Protein AF-A0AAW2TEI8-F1 (afdb_monomer_lite)

Secondary structure (DSSP, 8-state):
-TTHHHH-SS-------------PPP--TTHHHHHHHHHHHHHHHHHHHHHTT-TT-HHHHHIIIIIITTS-GGG---TT--HHHHHHHHHHHHHHHHTT--

Sequence (102 aa):
MRAFLWKGSSGSGYAKVSGFKFVSPRKRADWGFVVLHMNQALMLKHVWRILQQDPRSLWVAWVVRHKLRYQSIWATTPASASWCWKKIIKISSLLKRASNIE

Foldseek 3Di:
DVCCVQPNPDPDDDPPPVPPPPPPPDDDVVVVVVVVVVVLVVLVVVLVCLVVCPVVDPVSVCCCVPVQVVPDLQPHDCPPHDPSSVVSSVSVVVVVVVVVVD

Structure (mmCIF, N/CA/C/O backbone):
data_AF-A0AAW2TEI8-F1
#
_entry.id   AF-A0AAW2TEI8-F1
#
loop_
_atom_site.group_PDB
_atom_site.id
_atom_site.type_symbol
_atom_site.label_atom_id
_atom_site.label_alt_id
_atom_site.label_comp_id
_atom_site.label_asym_id
_atom_site.label_entity_id
_atom_site.label_seq_id
_atom_site.pdbx_PDB_ins_code
_atom_site.Cartn_x
_atom_site.Cartn_y
_atom_site.Cartn_z
_atom_site.occupancy
_atom_site.B_iso_or_equiv
_atom_site.auth_seq_id
_atom_site.auth_comp_id
_atom_site.auth_asym_id
_atom_site.auth_atom_id
_atom_site.pdbx_PDB_model_num
ATOM 1 N N . MET A 1 1 ? 16.048 -39.434 -3.318 1.00 50.53 1 MET A N 1
ATOM 2 C CA . MET A 1 1 ? 15.054 -38.767 -4.199 1.00 50.53 1 MET A CA 1
ATOM 3 C C . MET A 1 1 ? 15.323 -37.291 -4.525 1.00 50.53 1 MET A C 1
ATOM 5 O O . MET A 1 1 ? 14.870 -36.849 -5.569 1.00 50.53 1 MET A O 1
ATOM 9 N N . ARG A 1 2 ? 16.070 -36.510 -3.724 1.00 52.75 2 ARG A N 1
ATOM 10 C CA . ARG A 1 2 ? 16.276 -35.062 -3.984 1.00 52.75 2 ARG A CA 1
ATOM 11 C C . ARG A 1 2 ? 17.092 -34.709 -5.241 1.00 52.75 2 ARG A C 1
ATOM 13 O O . ARG A 1 2 ? 16.949 -33.608 -5.757 1.00 52.75 2 ARG A O 1
ATOM 20 N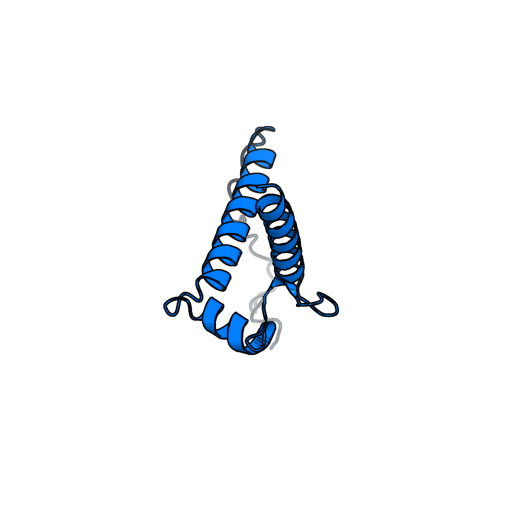 N . ALA A 1 3 ? 17.932 -35.621 -5.731 1.00 54.94 3 ALA A N 1
ATOM 21 C CA . ALA A 1 3 ? 18.824 -35.360 -6.865 1.00 54.94 3 ALA A CA 1
ATOM 22 C C . ALA A 1 3 ? 18.123 -35.418 -8.235 1.00 54.94 3 ALA A C 1
ATOM 24 O O . ALA A 1 3 ? 18.556 -34.745 -9.166 1.00 54.94 3 ALA A O 1
ATOM 25 N N . PHE A 1 4 ? 17.026 -36.174 -8.351 1.00 59.28 4 PHE A N 1
ATOM 26 C CA . PHE A 1 4 ? 16.330 -36.390 -9.622 1.00 59.28 4 PHE A CA 1
ATOM 27 C C . PHE A 1 4 ? 15.778 -35.086 -10.212 1.00 59.28 4 PHE A C 1
ATOM 29 O O . PHE A 1 4 ? 15.990 -34.815 -11.388 1.00 59.28 4 PHE A O 1
ATOM 36 N N . LEU A 1 5 ? 15.161 -34.245 -9.373 1.00 58.53 5 LEU A N 1
ATOM 37 C CA . LEU A 1 5 ? 14.538 -32.991 -9.810 1.00 58.53 5 LEU A CA 1
ATOM 38 C C . LEU A 1 5 ? 15.535 -31.964 -10.365 1.00 58.53 5 LEU A C 1
ATOM 40 O O . LEU A 1 5 ? 15.155 -31.150 -11.197 1.00 58.53 5 LEU A O 1
ATOM 44 N N . TRP A 1 6 ? 16.792 -31.991 -9.915 1.00 60.72 6 TRP A N 1
ATOM 45 C CA . TRP A 1 6 ? 17.767 -30.939 -10.233 1.00 60.72 6 TRP A CA 1
ATOM 46 C C . TRP A 1 6 ? 18.917 -31.395 -11.132 1.00 60.72 6 TRP A C 1
ATOM 48 O O . TRP A 1 6 ? 19.589 -30.550 -11.719 1.00 60.72 6 TRP A O 1
ATOM 58 N N . LYS A 1 7 ? 19.178 -32.704 -11.221 1.00 59.56 7 LYS A N 1
ATOM 59 C CA . LYS A 1 7 ? 20.309 -33.253 -11.985 1.00 59.56 7 LYS A CA 1
ATOM 60 C C . LYS A 1 7 ? 19.946 -34.363 -12.973 1.00 59.56 7 LYS A C 1
ATOM 62 O O . LYS A 1 7 ? 20.772 -34.662 -13.826 1.00 59.56 7 LYS A O 1
ATOM 67 N N . GLY A 1 8 ? 18.759 -34.970 -12.892 1.00 63.50 8 GLY A N 1
ATOM 68 C CA . GLY A 1 8 ? 18.485 -36.210 -13.627 1.00 63.50 8 GLY A CA 1
ATOM 69 C C . GLY A 1 8 ? 19.388 -37.373 -13.177 1.00 63.50 8 GLY A C 1
ATOM 70 O O . GLY A 1 8 ? 20.291 -37.209 -12.358 1.00 63.50 8 GLY A O 1
ATOM 71 N N . SER A 1 9 ? 19.111 -38.585 -13.661 1.00 61.44 9 SER A N 1
ATOM 72 C CA . SER A 1 9 ? 19.776 -39.820 -13.196 1.00 61.44 9 SER A CA 1
ATOM 73 C C . SER A 1 9 ? 21.151 -40.090 -13.830 1.00 61.44 9 SER A C 1
ATOM 75 O O . SER A 1 9 ? 21.796 -41.083 -13.498 1.00 61.44 9 SER A O 1
ATOM 77 N N . SER A 1 10 ? 21.605 -39.243 -14.749 1.00 63.56 10 SER A N 1
ATOM 78 C CA . SER A 1 10 ? 22.831 -39.428 -15.528 1.00 63.56 10 SER A CA 1
ATOM 79 C C . SER A 1 10 ? 23.830 -38.325 -15.189 1.00 63.56 10 SER A C 1
ATOM 81 O O . SER A 1 10 ? 23.535 -37.149 -15.379 1.00 63.56 10 SER A O 1
ATOM 83 N N . GLY A 1 11 ? 25.006 -38.700 -14.678 1.00 57.94 11 GLY A N 1
ATOM 84 C CA . GLY A 1 11 ? 26.050 -37.811 -14.142 1.00 57.94 11 GLY A CA 1
ATOM 85 C C . GLY A 1 11 ? 26.790 -36.923 -15.155 1.00 57.94 11 GLY A C 1
ATOM 86 O O . GLY A 1 11 ? 27.983 -36.692 -14.988 1.00 57.94 11 GLY A O 1
ATOM 87 N N . SER A 1 12 ? 26.112 -36.420 -16.185 1.00 55.84 12 SER A N 1
ATOM 88 C CA . SER A 1 12 ? 26.646 -35.446 -17.140 1.00 55.84 12 SER A CA 1
ATOM 89 C C . SER A 1 12 ? 26.172 -34.039 -16.768 1.00 55.84 12 SER A C 1
ATOM 91 O O . SER A 1 12 ? 25.046 -33.858 -16.308 1.00 55.84 12 SER A O 1
ATOM 93 N N . GLY A 1 13 ? 27.073 -33.061 -16.877 1.00 61.94 13 GLY A N 1
ATOM 94 C CA . GLY A 1 13 ? 26.960 -31.720 -16.300 1.00 61.94 13 GLY A CA 1
ATOM 95 C C . GLY A 1 13 ? 25.669 -30.959 -16.619 1.00 61.94 13 GLY A C 1
ATOM 96 O O . GLY A 1 13 ? 24.991 -31.208 -17.611 1.00 61.94 13 GLY A O 1
ATOM 97 N N . TYR A 1 14 ? 25.356 -29.989 -15.753 1.00 61.25 14 TYR A N 1
ATOM 98 C CA . TYR A 1 14 ? 24.223 -29.077 -15.899 1.00 61.25 14 TYR A CA 1
ATOM 99 C C . TYR A 1 14 ? 24.140 -28.541 -17.333 1.00 61.25 14 TYR A C 1
ATOM 101 O O . TYR A 1 14 ? 25.057 -27.851 -17.787 1.00 61.25 14 TYR A O 1
ATOM 109 N N . ALA A 1 15 ? 23.028 -28.800 -18.025 1.00 62.75 15 ALA A N 1
ATOM 110 C CA . ALA A 1 15 ? 22.687 -28.043 -19.217 1.00 62.75 15 ALA A CA 1
ATOM 111 C C . ALA A 1 15 ? 22.573 -26.575 -18.793 1.00 62.75 15 ALA A C 1
ATOM 113 O O . ALA A 1 15 ? 21.611 -26.175 -18.133 1.00 62.75 15 ALA A O 1
ATOM 114 N N . LYS A 1 16 ? 23.595 -25.774 -19.114 1.00 58.56 16 LYS A N 1
ATOM 115 C CA . LYS A 1 16 ? 23.527 -24.321 -18.993 1.00 58.56 16 LYS A CA 1
ATOM 116 C C . LYS A 1 16 ? 22.445 -23.870 -19.963 1.00 58.56 16 LYS A C 1
ATOM 118 O O . LYS A 1 16 ? 22.720 -23.642 -21.136 1.00 58.56 16 LYS A O 1
ATOM 123 N N . VAL A 1 17 ? 21.213 -23.759 -19.476 1.00 55.69 17 VAL A N 1
ATOM 124 C CA . VAL A 1 17 ? 20.187 -22.971 -20.149 1.00 55.69 17 VAL A CA 1
ATOM 125 C C . VAL A 1 17 ? 20.818 -21.597 -20.298 1.00 55.69 17 VAL A C 1
ATOM 127 O O . VAL A 1 17 ? 21.135 -20.958 -19.292 1.00 55.69 17 VAL A O 1
ATOM 130 N N . SER A 1 18 ? 21.108 -21.183 -21.534 1.00 59.28 18 SER A N 1
ATOM 131 C CA . SER A 1 18 ? 21.505 -19.810 -21.814 1.00 59.28 18 SER A CA 1
ATOM 132 C C . SER A 1 18 ? 20.364 -18.957 -21.289 1.00 59.28 18 SER A C 1
ATOM 134 O O . SER A 1 18 ? 19.290 -18.920 -21.895 1.00 59.28 18 SER A O 1
ATOM 136 N N . GLY A 1 19 ? 20.563 -18.408 -20.089 1.00 54.97 19 GLY A N 1
ATOM 137 C CA . GLY A 1 19 ? 19.535 -17.697 -19.360 1.00 54.97 19 GLY A CA 1
ATOM 138 C C . GLY A 1 19 ? 18.913 -16.700 -20.310 1.00 54.97 19 GLY A C 1
ATOM 139 O O . GLY A 1 19 ? 19.639 -16.004 -21.026 1.00 54.97 19 GLY A O 1
ATOM 140 N N . PHE A 1 20 ? 17.582 -16.700 -20.355 1.00 52.19 20 PHE A N 1
ATOM 141 C CA . PHE A 1 20 ? 16.797 -15.645 -20.969 1.00 52.19 20 PHE A CA 1
ATOM 142 C C . PHE A 1 20 ? 17.553 -14.336 -20.749 1.00 52.19 20 PHE A C 1
ATOM 144 O O . PHE A 1 20 ? 17.745 -13.920 -19.601 1.00 52.19 20 PHE A O 1
AT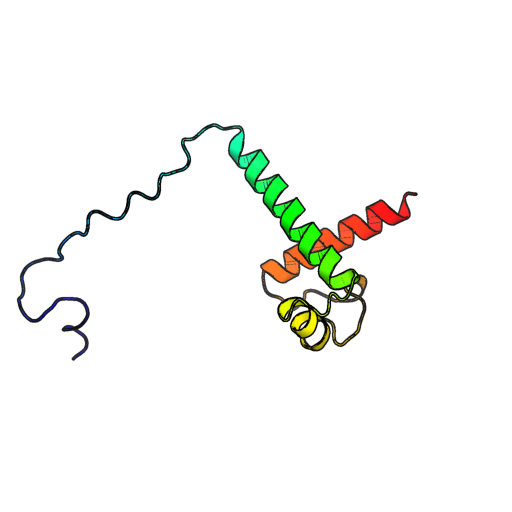OM 151 N N . LYS A 1 21 ? 18.064 -13.734 -21.830 1.00 52.09 21 LYS A N 1
ATOM 152 C CA . LYS A 1 21 ? 18.546 -12.359 -21.784 1.00 52.09 21 LYS A CA 1
ATOM 153 C C . LYS A 1 21 ? 17.306 -11.548 -21.441 1.00 52.09 21 LYS A C 1
ATOM 155 O O . LYS A 1 21 ? 16.594 -11.099 -22.333 1.00 52.09 21 LYS A O 1
ATOM 160 N N . PHE A 1 22 ? 17.020 -11.385 -20.149 1.00 56.19 22 PHE A N 1
ATOM 161 C CA . PHE A 1 22 ? 16.311 -10.208 -19.697 1.00 56.19 22 PHE A CA 1
ATOM 162 C C . PHE A 1 22 ? 17.068 -9.071 -20.352 1.00 56.19 22 PHE A C 1
ATOM 164 O O . PHE A 1 22 ? 18.269 -8.915 -20.119 1.00 56.19 22 PHE A O 1
ATOM 171 N N . VAL A 1 23 ? 16.403 -8.390 -21.281 1.00 57.06 23 VAL A N 1
ATOM 172 C CA . VAL A 1 23 ? 16.919 -7.179 -21.895 1.00 57.06 23 VAL A CA 1
ATOM 173 C C . VAL A 1 23 ? 17.280 -6.287 -20.722 1.00 57.06 23 VAL A C 1
ATOM 175 O O . VAL A 1 23 ? 16.405 -5.749 -20.046 1.00 57.06 23 VAL A O 1
ATOM 178 N N . SER A 1 24 ? 18.570 -6.217 -20.408 1.00 55.97 24 SER A N 1
ATOM 179 C CA . SER A 1 24 ? 19.066 -5.253 -19.453 1.00 55.97 24 SER A CA 1
ATOM 180 C C . SER A 1 24 ? 18.651 -3.902 -20.026 1.00 55.97 24 SER A C 1
ATOM 182 O O . SER A 1 24 ? 18.940 -3.639 -21.201 1.00 55.97 24 SER A O 1
ATOM 184 N N . PRO A 1 25 ? 17.906 -3.069 -19.276 1.00 51.62 25 PRO A N 1
ATOM 185 C CA . PRO A 1 25 ? 17.542 -1.755 -19.766 1.00 51.62 25 PRO A CA 1
ATOM 186 C C . PRO A 1 25 ? 18.845 -1.062 -20.135 1.00 51.62 25 PRO A C 1
ATOM 188 O O . PRO A 1 25 ? 19.749 -0.920 -19.307 1.00 51.62 25 PRO A O 1
ATOM 191 N N . ARG A 1 26 ? 18.983 -0.754 -21.424 1.00 51.06 26 ARG A N 1
ATOM 192 C CA . ARG A 1 26 ? 20.169 -0.132 -22.002 1.00 51.06 26 ARG A CA 1
ATOM 193 C C . ARG A 1 26 ? 20.474 1.098 -21.140 1.00 51.06 26 ARG A C 1
ATOM 195 O O . ARG A 1 26 ? 19.603 1.952 -21.008 1.00 51.06 26 ARG A O 1
ATOM 202 N N . LYS A 1 27 ? 21.650 1.139 -20.491 1.00 47.34 27 LYS A N 1
ATOM 203 C CA . LYS A 1 27 ? 22.074 2.223 -19.585 1.00 47.34 27 LYS A CA 1
ATOM 204 C C . LYS A 1 27 ? 21.992 3.563 -20.318 1.00 47.34 27 LYS A C 1
ATOM 206 O O . LYS A 1 27 ? 22.926 3.966 -21.001 1.00 47.34 27 LYS A O 1
ATOM 211 N N . ARG A 1 28 ? 20.867 4.240 -20.165 1.00 52.19 28 ARG A N 1
ATOM 212 C CA . ARG A 1 28 ? 20.684 5.651 -20.457 1.00 52.19 28 ARG A CA 1
ATOM 213 C C . ARG A 1 28 ? 20.429 6.277 -19.087 1.00 52.19 28 ARG A C 1
ATOM 215 O O . ARG A 1 28 ? 19.518 5.856 -18.370 1.00 52.19 28 ARG A O 1
ATOM 222 N N . ALA A 1 29 ? 21.353 7.126 -18.645 1.00 59.03 29 ALA A N 1
ATOM 223 C CA . ALA A 1 29 ? 21.457 7.610 -17.262 1.00 59.03 29 ALA A CA 1
ATOM 224 C C . ALA A 1 29 ? 20.191 8.342 -16.759 1.00 59.03 29 ALA A C 1
ATOM 226 O O . ALA A 1 29 ? 19.966 8.468 -15.561 1.00 59.03 29 ALA A O 1
ATOM 227 N N . ASP A 1 30 ? 19.337 8.754 -17.686 1.00 60.78 30 ASP A N 1
ATOM 228 C CA . ASP A 1 30 ? 18.059 9.440 -17.541 1.00 60.78 30 ASP A CA 1
ATOM 229 C C . ASP A 1 30 ? 16.889 8.532 -17.100 1.00 60.78 30 ASP A C 1
ATOM 231 O O . ASP A 1 30 ? 15.928 9.003 -16.494 1.00 60.78 30 ASP A O 1
ATOM 235 N N . TRP A 1 31 ? 16.963 7.213 -17.307 1.00 55.47 31 TRP A N 1
ATOM 236 C CA . TRP A 1 31 ? 15.812 6.320 -17.073 1.00 55.47 31 TRP A CA 1
ATOM 237 C C . TRP A 1 31 ? 15.672 5.901 -15.612 1.00 55.47 31 TRP A C 1
ATOM 239 O O . TRP A 1 31 ? 14.571 5.593 -15.158 1.00 55.47 31 TRP A O 1
ATOM 249 N N . GLY A 1 32 ? 16.766 5.934 -14.845 1.00 58.66 32 GLY A N 1
ATOM 250 C CA . GLY A 1 32 ? 16.720 5.667 -13.405 1.00 58.66 32 GLY A CA 1
ATOM 251 C C . GLY A 1 32 ? 15.817 6.661 -12.669 1.00 58.66 32 GLY A C 1
ATOM 252 O O . GLY A 1 32 ? 15.063 6.271 -11.779 1.00 58.66 32 GLY A O 1
ATOM 253 N N . PHE A 1 33 ? 15.828 7.923 -13.103 1.00 61.66 33 PHE A N 1
ATOM 254 C CA . PHE A 1 33 ? 14.978 8.982 -12.560 1.00 61.66 33 PHE A CA 1
ATOM 255 C C . PHE A 1 33 ? 13.498 8.750 -12.889 1.00 61.66 33 PHE A C 1
ATOM 257 O O . PHE A 1 33 ? 12.642 8.819 -12.007 1.00 61.66 33 PHE A O 1
ATOM 264 N N . VAL A 1 34 ? 13.203 8.381 -14.140 1.00 64.56 34 VAL A N 1
ATOM 265 C CA . VAL A 1 34 ? 11.836 8.085 -14.595 1.00 64.56 34 VAL A CA 1
ATOM 266 C C . VAL A 1 34 ? 11.254 6.886 -13.846 1.00 64.56 34 VAL A C 1
ATOM 268 O O . VAL A 1 34 ? 10.124 6.956 -13.373 1.00 64.56 34 VAL A O 1
ATOM 271 N N . VAL A 1 35 ? 12.027 5.813 -13.653 1.00 68.94 35 VAL A N 1
ATOM 272 C CA . VAL A 1 35 ? 11.575 4.626 -12.904 1.00 68.94 35 VAL A CA 1
ATOM 273 C C . VAL A 1 35 ? 11.290 4.963 -11.438 1.00 68.94 35 VAL A C 1
ATOM 275 O O . VAL A 1 35 ? 10.287 4.513 -10.882 1.00 68.94 35 VAL A O 1
ATOM 278 N N . LEU A 1 36 ? 12.132 5.783 -10.802 1.00 69.38 36 LEU A N 1
ATOM 279 C CA . LEU A 1 36 ? 11.906 6.225 -9.424 1.00 69.38 36 LEU A CA 1
ATOM 280 C C . LEU A 1 36 ? 10.629 7.069 -9.293 1.00 69.38 36 LEU A C 1
ATOM 282 O O . LEU A 1 36 ? 9.827 6.811 -8.392 1.00 69.38 36 LEU A O 1
ATOM 286 N N . HIS A 1 37 ? 10.406 8.016 -10.205 1.00 67.81 37 HIS A N 1
ATOM 287 C CA . HIS A 1 37 ? 9.206 8.859 -10.214 1.00 67.81 37 HIS A CA 1
ATOM 288 C C . HIS A 1 37 ? 7.940 8.059 -10.542 1.00 67.81 37 HIS A C 1
ATOM 290 O O . HIS A 1 37 ? 6.914 8.222 -9.881 1.00 67.81 37 HIS A O 1
ATOM 296 N N . MET A 1 38 ? 8.008 7.132 -11.500 1.00 70.31 38 MET A N 1
ATOM 297 C CA . MET A 1 38 ? 6.893 6.238 -11.821 1.00 70.31 38 MET A CA 1
ATOM 298 C C . MET A 1 38 ? 6.520 5.347 -10.637 1.00 70.31 38 MET A C 1
ATOM 300 O O . MET A 1 38 ? 5.336 5.164 -10.355 1.00 70.31 38 MET A O 1
ATOM 304 N N . ASN A 1 39 ? 7.507 4.860 -9.882 1.00 80.62 39 ASN A N 1
ATOM 305 C CA . ASN A 1 39 ? 7.252 4.111 -8.656 1.00 80.62 39 ASN A CA 1
ATOM 306 C C . ASN A 1 39 ? 6.557 4.976 -7.595 1.00 80.62 39 ASN A C 1
ATOM 308 O O . ASN A 1 39 ? 5.642 4.500 -6.928 1.00 80.62 39 ASN A O 1
ATOM 312 N N . GLN A 1 40 ? 6.938 6.247 -7.445 1.00 80.44 40 GLN A N 1
ATOM 313 C CA . GLN A 1 40 ? 6.252 7.168 -6.532 1.00 80.44 40 GLN A CA 1
ATOM 314 C C . GLN A 1 40 ? 4.805 7.428 -6.965 1.00 80.44 40 GLN A C 1
ATOM 316 O O . GLN A 1 40 ? 3.905 7.345 -6.131 1.00 80.44 40 GLN A O 1
ATOM 321 N N . ALA A 1 41 ? 4.568 7.670 -8.256 1.00 83.94 41 ALA A N 1
ATOM 322 C CA . ALA A 1 41 ? 3.232 7.884 -8.808 1.00 83.94 41 ALA A CA 1
ATOM 323 C C . ALA A 1 41 ? 2.335 6.643 -8.656 1.00 83.94 41 ALA A C 1
ATOM 325 O O . ALA A 1 41 ? 1.171 6.748 -8.266 1.00 83.94 41 ALA A O 1
ATOM 326 N N . LEU A 1 42 ? 2.878 5.446 -8.893 1.00 84.06 42 LEU A N 1
ATOM 327 C CA . LEU A 1 42 ? 2.153 4.192 -8.696 1.00 84.06 42 LEU A CA 1
ATOM 328 C C . LEU A 1 42 ? 1.785 3.988 -7.220 1.00 84.06 42 LEU A C 1
ATOM 330 O O . LEU A 1 42 ? 0.649 3.643 -6.895 1.00 84.06 42 LEU A O 1
ATOM 334 N N . MET A 1 43 ? 2.727 4.248 -6.313 1.00 84.75 43 MET A N 1
ATOM 335 C CA . MET A 1 43 ? 2.492 4.157 -4.871 1.00 84.75 43 MET A CA 1
ATOM 336 C C . MET A 1 43 ? 1.457 5.182 -4.398 1.00 84.75 43 MET A C 1
ATOM 338 O O . MET A 1 43 ? 0.602 4.853 -3.577 1.00 84.75 43 MET A O 1
ATOM 342 N N . LEU A 1 44 ? 1.477 6.392 -4.959 1.00 85.88 44 LEU A N 1
ATOM 343 C CA . LEU A 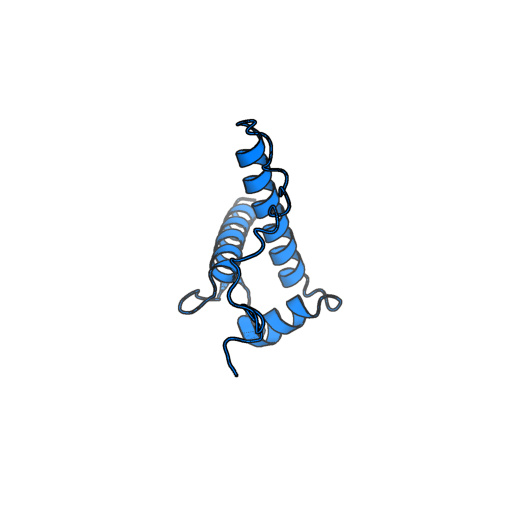1 44 ? 0.473 7.423 -4.715 1.00 85.88 44 LEU A CA 1
ATOM 344 C C . LEU A 1 44 ? -0.921 6.971 -5.165 1.00 85.88 44 LEU A C 1
ATOM 346 O O . LEU A 1 44 ? -1.881 7.093 -4.407 1.00 85.88 44 LEU A O 1
ATOM 350 N N . LYS A 1 45 ? -1.032 6.367 -6.353 1.00 86.88 45 LYS A N 1
ATOM 351 C CA . LYS A 1 45 ? -2.290 5.783 -6.837 1.00 86.88 45 LYS A CA 1
ATOM 352 C C . LYS A 1 45 ? -2.815 4.713 -5.878 1.00 86.88 45 LYS A C 1
ATOM 354 O O . LYS A 1 45 ? -4.017 4.654 -5.632 1.00 86.88 45 LYS A O 1
ATOM 359 N N . HIS A 1 46 ? -1.941 3.886 -5.304 1.00 84.50 46 HIS A N 1
ATOM 360 C CA . HIS A 1 46 ? -2.347 2.920 -4.282 1.00 84.50 46 HIS A CA 1
ATOM 361 C C . HIS A 1 46 ? -2.857 3.595 -3.006 1.00 84.50 46 HIS A C 1
ATOM 363 O O . HIS A 1 46 ? -3.907 3.195 -2.510 1.00 84.50 46 HIS A O 1
ATOM 369 N N . VAL A 1 47 ? -2.176 4.633 -2.505 1.00 85.94 47 VAL A N 1
ATOM 370 C CA . VAL A 1 47 ? -2.648 5.427 -1.354 1.00 85.94 47 VAL A CA 1
ATOM 371 C C . VAL A 1 47 ? -4.028 6.019 -1.637 1.00 85.94 47 VAL A C 1
ATOM 373 O O . VAL A 1 47 ? -4.932 5.870 -0.819 1.00 85.94 47 VAL A O 1
ATOM 376 N N . TRP A 1 48 ? -4.214 6.620 -2.814 1.00 86.19 48 TRP A N 1
ATOM 377 C CA . TRP A 1 48 ? -5.487 7.203 -3.231 1.00 86.19 48 TRP A CA 1
ATOM 378 C C . TRP A 1 48 ? -6.622 6.177 -3.233 1.00 86.19 48 TRP A C 1
ATOM 380 O O . TRP A 1 48 ? -7.680 6.425 -2.665 1.00 86.19 48 TRP A O 1
ATOM 390 N N . ARG A 1 49 ? -6.391 4.980 -3.785 1.00 85.62 49 ARG A N 1
ATOM 391 C CA . ARG A 1 49 ? -7.401 3.907 -3.787 1.00 85.62 49 ARG A CA 1
ATOM 392 C C . ARG A 1 49 ? -7.767 3.430 -2.381 1.00 85.62 49 ARG A C 1
ATOM 394 O O . ARG A 1 49 ? -8.916 3.057 -2.167 1.00 85.62 49 ARG A O 1
ATOM 401 N N . ILE A 1 50 ? -6.823 3.452 -1.434 1.00 86.00 50 ILE A N 1
ATOM 402 C CA . ILE A 1 50 ? -7.111 3.144 -0.024 1.00 86.00 50 ILE A CA 1
ATOM 403 C C . ILE A 1 50 ? -7.962 4.256 0.604 1.00 86.00 50 ILE A C 1
ATOM 405 O O . ILE A 1 50 ? -8.919 3.947 1.307 1.00 86.00 50 ILE A O 1
ATOM 409 N N . LEU A 1 51 ? -7.656 5.530 0.329 1.00 82.75 51 LEU A N 1
ATOM 410 C CA . LEU A 1 51 ? -8.445 6.671 0.816 1.00 82.75 51 LEU A CA 1
ATOM 411 C C . LEU A 1 51 ? -9.877 6.657 0.270 1.00 82.75 51 LEU A C 1
ATOM 413 O O . LEU A 1 51 ? -10.819 6.889 1.017 1.00 82.75 51 LEU A O 1
ATOM 417 N N . GLN A 1 52 ? -10.034 6.330 -1.012 1.00 84.19 52 GLN A N 1
ATOM 418 C CA . GLN A 1 52 ? -11.330 6.238 -1.686 1.00 84.19 52 GLN A CA 1
ATOM 419 C C . GLN A 1 52 ? -12.120 4.971 -1.309 1.00 84.19 52 GLN A C 1
ATOM 421 O O . GLN A 1 52 ? -13.252 4.814 -1.754 1.00 84.19 52 GLN A O 1
ATOM 426 N N . GLN A 1 53 ? -11.519 4.071 -0.514 1.00 77.69 53 GLN A N 1
ATOM 427 C CA . GLN A 1 53 ? -12.073 2.777 -0.098 1.00 77.69 53 GLN A CA 1
ATOM 428 C C . GLN A 1 53 ? -12.688 1.991 -1.264 1.00 77.69 53 GLN A C 1
ATOM 430 O O . GLN A 1 53 ? -13.778 1.442 -1.143 1.00 77.69 53 GLN A O 1
ATOM 435 N N . ASP A 1 54 ? -11.982 1.948 -2.401 1.00 77.94 54 ASP A N 1
ATOM 436 C CA . ASP A 1 54 ? -12.475 1.330 -3.636 1.00 77.94 54 ASP A CA 1
ATOM 437 C C . ASP A 1 54 ? -12.873 -0.145 -3.394 1.00 77.94 54 ASP A C 1
ATOM 439 O O . ASP A 1 54 ? -11.988 -0.997 -3.222 1.00 77.94 54 ASP A O 1
ATOM 443 N N . PRO A 1 55 ? -14.180 -0.484 -3.413 1.00 72.50 55 PRO A N 1
ATOM 444 C CA . PRO A 1 55 ? -14.656 -1.827 -3.089 1.00 72.50 55 PRO A CA 1
ATOM 445 C C . PRO A 1 55 ? -14.301 -2.849 -4.177 1.00 72.50 55 PRO A C 1
ATOM 447 O O . PRO A 1 55 ? -14.365 -4.052 -3.936 1.00 72.50 55 PRO A O 1
ATOM 450 N N . ARG A 1 56 ? -13.885 -2.398 -5.372 1.00 82.19 56 ARG A N 1
ATOM 451 C CA . ARG A 1 56 ? -13.488 -3.276 -6.486 1.00 82.19 56 ARG A CA 1
ATOM 452 C C . ARG A 1 56 ? -12.097 -3.872 -6.294 1.00 82.19 56 ARG A C 1
ATOM 454 O O . ARG A 1 56 ? -11.738 -4.834 -6.970 1.00 82.19 56 ARG A O 1
ATOM 461 N N . SER A 1 57 ? -11.285 -3.305 -5.402 1.00 83.25 57 SER A N 1
ATOM 462 C CA . SER A 1 57 ? -9.952 -3.819 -5.117 1.00 83.25 57 SER A CA 1
ATOM 463 C C . SER A 1 57 ? -9.970 -4.664 -3.847 1.00 83.25 57 SER A C 1
ATOM 465 O O . SER A 1 57 ? -9.943 -4.143 -2.734 1.00 83.25 57 SER A O 1
ATOM 467 N N . LEU A 1 58 ? -9.924 -5.990 -4.017 1.00 87.50 58 LEU A N 1
ATOM 468 C CA . LEU A 1 58 ? -9.807 -6.941 -2.905 1.00 87.50 58 LEU A CA 1
ATOM 469 C C . LEU A 1 58 ? -8.613 -6.610 -1.993 1.00 87.50 58 LEU A C 1
ATOM 471 O O . LEU A 1 58 ? -8.695 -6.725 -0.773 1.00 87.50 58 LEU A O 1
ATOM 475 N N . TRP A 1 59 ? -7.509 -6.151 -2.589 1.00 87.31 59 TRP A N 1
ATOM 476 C CA . TRP A 1 59 ? -6.329 -5.720 -1.848 1.00 87.31 59 TRP A CA 1
ATOM 477 C C . TRP A 1 59 ? -6.624 -4.518 -0.942 1.00 87.31 59 TRP A C 1
ATOM 479 O O . TRP A 1 59 ? -6.229 -4.538 0.221 1.00 87.31 59 TRP A O 1
ATOM 489 N N . VAL A 1 60 ? -7.359 -3.509 -1.428 1.00 85.25 60 VAL A N 1
ATOM 490 C CA . VAL A 1 60 ? -7.778 -2.359 -0.607 1.00 85.25 60 VAL A CA 1
ATOM 491 C C . VAL A 1 60 ? -8.687 -2.817 0.531 1.00 85.25 60 VAL A C 1
ATOM 493 O O . VAL A 1 60 ? -8.428 -2.468 1.680 1.00 85.25 60 VAL A O 1
ATOM 496 N N . ALA A 1 61 ? -9.685 -3.657 0.249 1.00 86.62 61 ALA A N 1
ATOM 497 C CA . ALA A 1 61 ? -10.583 -4.193 1.273 1.00 86.62 61 ALA A CA 1
ATOM 498 C C . ALA A 1 61 ? -9.823 -4.978 2.362 1.00 86.62 61 ALA A C 1
ATOM 500 O O . ALA A 1 61 ? -10.049 -4.780 3.559 1.00 86.62 61 ALA A O 1
ATOM 501 N N . TRP A 1 62 ? -8.864 -5.821 1.962 1.00 88.00 62 TRP A N 1
ATOM 502 C CA . TRP A 1 62 ? -8.003 -6.559 2.887 1.00 88.00 62 TRP A CA 1
ATOM 503 C C . TRP A 1 62 ? -7.131 -5.622 3.727 1.00 88.00 62 TRP A C 1
ATOM 505 O O . TRP A 1 62 ? -7.034 -5.785 4.943 1.00 88.00 62 TRP A O 1
ATOM 515 N N . VAL A 1 63 ? -6.527 -4.610 3.103 1.00 85.56 63 VAL A N 1
ATOM 516 C CA . VAL A 1 63 ? -5.700 -3.607 3.782 1.00 85.56 63 VAL A CA 1
ATOM 517 C C . VAL A 1 63 ? -6.518 -2.825 4.813 1.00 85.56 63 VAL A C 1
ATOM 519 O O . VAL A 1 63 ? -6.093 -2.703 5.963 1.00 85.56 63 VAL A O 1
ATOM 522 N N . VAL A 1 64 ? -7.706 -2.342 4.450 1.00 83.12 64 VAL A N 1
ATOM 523 C CA . VAL A 1 64 ? -8.581 -1.587 5.360 1.00 83.12 64 VAL A CA 1
ATOM 524 C C . VAL A 1 64 ? -8.988 -2.443 6.564 1.00 83.12 64 VAL A C 1
ATOM 526 O O . VAL A 1 64 ? -8.906 -1.981 7.705 1.00 83.12 64 VAL A O 1
ATOM 529 N N . ARG A 1 65 ? -9.339 -3.715 6.336 1.00 84.56 65 ARG A N 1
ATOM 530 C CA . ARG A 1 65 ? -9.763 -4.641 7.395 1.00 84.56 65 ARG A CA 1
ATOM 531 C C . ARG A 1 65 ? -8.610 -5.097 8.297 1.00 84.56 65 ARG A C 1
ATOM 533 O O . ARG A 1 65 ? -8.750 -5.075 9.516 1.00 84.56 65 ARG A O 1
ATOM 540 N N . HIS A 1 66 ? -7.475 -5.504 7.727 1.00 83.44 66 HIS A N 1
ATOM 541 C CA . HIS A 1 66 ? -6.393 -6.158 8.478 1.00 83.44 66 HIS A CA 1
ATOM 542 C C . HIS A 1 66 ? -5.251 -5.227 8.887 1.00 83.44 66 HIS A C 1
ATOM 544 O O . HIS A 1 66 ? -4.647 -5.439 9.940 1.00 83.44 66 HIS A O 1
ATOM 550 N N . LYS A 1 67 ? -4.915 -4.225 8.066 1.00 80.75 67 LYS A N 1
ATOM 551 C 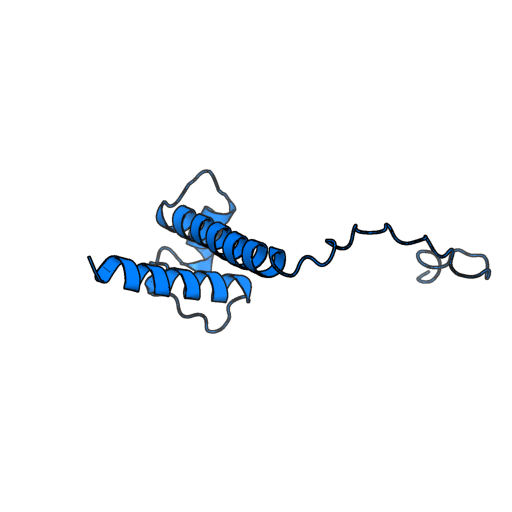CA . LYS A 1 67 ? -3.801 -3.305 8.343 1.00 80.75 67 LYS A CA 1
ATOM 552 C C . LYS A 1 67 ? -4.255 -2.026 9.024 1.00 80.75 67 LYS A C 1
ATOM 554 O O . LYS A 1 67 ? -3.598 -1.615 9.973 1.00 80.75 67 LYS A O 1
ATOM 559 N N . LEU A 1 68 ? -5.349 -1.425 8.565 1.00 79.56 68 LEU A N 1
ATOM 560 C CA . LEU A 1 68 ? -5.863 -0.189 9.158 1.00 79.56 68 LEU A CA 1
ATOM 561 C C . LEU A 1 68 ? -6.850 -0.458 10.295 1.00 79.56 68 LEU A C 1
ATOM 563 O O . LEU A 1 68 ? -7.006 0.397 11.153 1.00 79.56 68 LEU A O 1
ATOM 567 N N . ARG A 1 69 ? -7.527 -1.616 10.318 1.00 81.25 69 ARG A N 1
ATOM 568 C CA . ARG A 1 69 ? -8.628 -1.891 11.263 1.00 81.25 69 ARG A CA 1
ATOM 569 C C . ARG A 1 69 ? -9.666 -0.758 11.265 1.00 81.25 69 ARG A C 1
ATOM 571 O O . ARG A 1 69 ? -10.088 -0.307 12.324 1.00 81.25 69 ARG A O 1
ATOM 578 N N . TYR A 1 70 ? -10.020 -0.270 10.074 1.00 69.94 70 TYR A N 1
ATOM 579 C CA . TYR A 1 70 ? -10.926 0.873 9.870 1.00 69.94 70 TYR A CA 1
ATOM 580 C C . TYR A 1 70 ? -10.440 2.218 10.445 1.00 69.94 70 TYR A C 1
ATOM 582 O O . TYR A 1 70 ? -11.198 3.183 10.478 1.00 69.94 70 TYR A O 1
ATOM 590 N N . GLN A 1 71 ? -9.176 2.315 10.861 1.00 73.50 71 GLN A N 1
ATOM 591 C CA . GLN A 1 71 ? -8.549 3.579 11.240 1.00 73.50 71 GLN A CA 1
ATOM 592 C C . GLN A 1 71 ? -8.014 4.321 10.018 1.00 73.50 71 GLN A C 1
ATOM 594 O O . GLN A 1 71 ? -7.815 3.754 8.943 1.00 73.50 71 GLN A O 1
ATOM 599 N N . SER A 1 72 ? -7.739 5.612 10.184 1.00 75.06 72 SER A N 1
ATOM 600 C CA . SER A 1 72 ? -7.100 6.393 9.128 1.00 75.06 72 SER A CA 1
ATOM 601 C C . SER A 1 72 ? -5.666 5.905 8.860 1.00 75.06 72 SER A C 1
ATOM 603 O O . SER A 1 72 ? -4.914 5.578 9.783 1.00 75.06 72 SER A O 1
ATOM 605 N N . ILE A 1 73 ? -5.246 5.917 7.586 1.00 77.69 73 ILE A N 1
ATOM 606 C CA . ILE A 1 73 ? -3.859 5.598 7.176 1.00 77.69 73 ILE A CA 1
ATOM 607 C C . ILE A 1 73 ? -2.853 6.472 7.951 1.00 77.69 73 ILE A C 1
ATOM 609 O O . ILE A 1 73 ? -1.742 6.048 8.259 1.00 77.69 73 ILE A O 1
ATOM 613 N N . TRP A 1 74 ? -3.275 7.689 8.299 1.00 75.62 74 TRP A N 1
ATOM 614 C CA . TRP A 1 74 ? -2.501 8.730 8.969 1.00 75.62 74 TRP A CA 1
ATOM 615 C C . TRP A 1 74 ? -2.103 8.410 10.406 1.00 75.62 74 TRP A C 1
ATOM 617 O O . TRP A 1 74 ? -1.072 8.896 10.861 1.00 75.62 74 TRP A O 1
ATOM 627 N N . ALA A 1 75 ? -2.912 7.623 11.111 1.00 72.69 75 ALA A N 1
ATOM 628 C CA . ALA A 1 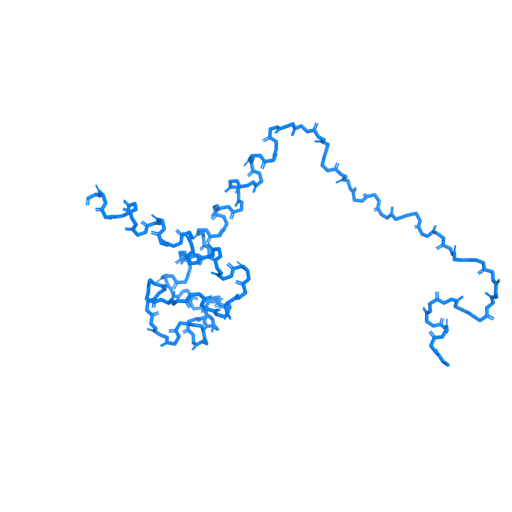75 ? -2.694 7.288 12.515 1.00 72.69 75 ALA A CA 1
ATOM 629 C C . ALA A 1 75 ? -1.893 5.986 12.703 1.00 72.69 75 ALA A C 1
ATOM 631 O O . ALA A 1 75 ? -1.637 5.573 13.830 1.00 72.69 75 ALA A O 1
ATOM 632 N N . THR A 1 76 ? -1.505 5.311 11.613 1.00 73.00 76 THR A N 1
ATOM 633 C CA . THR A 1 76 ? -0.896 3.976 11.683 1.00 73.00 76 THR A CA 1
ATOM 634 C C . THR A 1 76 ? 0.629 4.044 11.834 1.00 73.00 76 THR A C 1
ATOM 636 O O . THR A 1 76 ? 1.334 4.539 10.953 1.00 73.00 76 THR A O 1
ATOM 639 N N . THR A 1 77 ? 1.164 3.472 12.916 1.00 69.88 77 THR A N 1
ATOM 640 C CA . THR A 1 77 ? 2.610 3.417 13.200 1.00 69.88 77 THR A CA 1
ATOM 641 C C . THR A 1 77 ? 3.289 2.222 12.500 1.00 69.88 77 THR A C 1
ATOM 643 O O . THR A 1 77 ? 2.793 1.096 12.570 1.00 69.88 77 THR A O 1
ATOM 646 N N . PRO A 1 78 ? 4.457 2.394 11.849 1.00 66.75 78 PRO A N 1
ATOM 647 C CA . PRO A 1 78 ? 5.083 1.359 11.010 1.00 66.75 78 PRO A CA 1
ATOM 648 C C . PRO A 1 78 ? 5.868 0.253 11.756 1.00 66.75 78 PRO A C 1
ATOM 650 O O . PRO A 1 78 ? 6.673 -0.438 11.123 1.00 66.75 78 PRO A O 1
ATOM 653 N N . ALA A 1 79 ? 5.668 0.072 13.068 1.00 61.06 79 ALA A N 1
ATOM 654 C CA . ALA A 1 79 ? 6.591 -0.645 13.964 1.00 61.06 79 ALA A CA 1
ATOM 655 C C . ALA A 1 79 ? 6.984 -2.072 13.506 1.00 61.06 79 ALA A C 1
ATOM 657 O O . ALA A 1 79 ? 8.148 -2.442 13.615 1.00 61.06 79 ALA A O 1
ATOM 658 N N . SER A 1 80 ? 6.064 -2.838 12.903 1.00 69.31 80 SER A N 1
ATOM 659 C CA . SER A 1 80 ? 6.317 -4.194 12.366 1.00 69.31 80 SER A CA 1
ATOM 660 C C . SER A 1 80 ? 5.727 -4.381 10.957 1.00 69.31 80 SER A C 1
ATOM 662 O O . SER A 1 80 ? 5.013 -5.333 10.638 1.00 69.31 80 SER A O 1
ATOM 664 N N . ALA A 1 81 ? 5.933 -3.391 10.092 1.00 76.62 81 ALA A N 1
ATOM 665 C CA . ALA A 1 81 ? 5.357 -3.396 8.753 1.00 76.62 81 ALA A CA 1
ATOM 666 C C . ALA A 1 81 ? 6.336 -3.873 7.667 1.00 76.62 81 ALA A C 1
ATOM 668 O O . ALA A 1 81 ? 7.549 -3.678 7.776 1.00 76.62 81 ALA A O 1
ATOM 669 N N . SER A 1 82 ? 5.804 -4.443 6.577 1.00 82.06 82 SER A N 1
ATOM 670 C CA . SER A 1 82 ? 6.609 -4.777 5.396 1.00 82.06 82 SER A CA 1
ATOM 671 C C . SER A 1 82 ? 7.231 -3.516 4.785 1.00 82.06 82 SER A C 1
ATOM 673 O O . SER A 1 82 ? 6.704 -2.411 4.929 1.00 82.06 82 SER A O 1
ATOM 675 N N . TRP A 1 83 ? 8.351 -3.669 4.074 1.00 81.31 83 TRP A N 1
ATOM 676 C CA . TRP A 1 83 ? 9.053 -2.54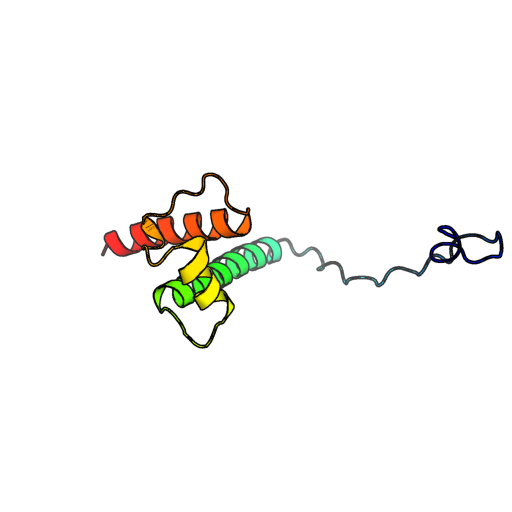3 3.446 1.00 81.31 83 TRP A CA 1
ATOM 677 C C . TRP A 1 83 ? 8.143 -1.715 2.521 1.00 81.31 83 TRP A C 1
ATOM 679 O O . TRP A 1 83 ? 8.149 -0.485 2.580 1.00 81.31 83 TRP A O 1
ATOM 689 N N . CYS A 1 84 ? 7.293 -2.387 1.739 1.00 80.44 84 CYS A N 1
ATOM 690 C CA . CYS A 1 84 ? 6.294 -1.737 0.891 1.00 80.44 84 CYS A CA 1
ATOM 691 C C . CYS A 1 84 ? 5.312 -0.891 1.719 1.00 80.44 84 CYS A C 1
ATOM 693 O O . CYS A 1 84 ? 5.096 0.281 1.419 1.00 80.44 84 CYS A O 1
ATOM 695 N N . TRP A 1 85 ? 4.796 -1.427 2.829 1.00 83.44 85 TRP A N 1
ATOM 696 C CA . TRP A 1 85 ? 3.875 -0.697 3.703 1.00 83.44 85 TRP A CA 1
ATOM 697 C C . TRP A 1 85 ? 4.525 0.532 4.349 1.00 83.44 85 TRP A C 1
ATOM 699 O O . TRP A 1 85 ? 3.925 1.603 4.402 1.00 83.44 85 TRP A O 1
ATOM 709 N N . LYS A 1 86 ? 5.794 0.419 4.759 1.00 84.56 86 LYS A N 1
ATOM 710 C CA . LYS A 1 86 ? 6.577 1.559 5.263 1.00 84.56 86 LYS A CA 1
ATOM 711 C C . LYS A 1 86 ? 6.706 2.666 4.212 1.00 84.56 86 LYS A C 1
ATOM 713 O O . LYS A 1 86 ? 6.599 3.844 4.546 1.00 84.56 86 LYS A O 1
ATOM 718 N N . LYS A 1 87 ? 6.902 2.306 2.938 1.00 85.00 87 LYS A N 1
ATOM 719 C CA . LYS A 1 87 ? 6.940 3.267 1.824 1.00 85.00 87 LYS A CA 1
ATOM 720 C C . LYS A 1 87 ? 5.582 3.926 1.575 1.00 85.00 87 LYS A C 1
ATOM 722 O O . LYS A 1 87 ? 5.558 5.137 1.382 1.00 85.00 87 LYS A O 1
ATOM 727 N N . ILE A 1 88 ? 4.486 3.167 1.632 1.00 85.44 88 ILE A N 1
ATOM 728 C CA . ILE A 1 88 ? 3.115 3.697 1.515 1.00 85.44 88 ILE A CA 1
ATOM 729 C C . ILE A 1 88 ? 2.854 4.735 2.614 1.00 85.44 88 ILE A C 1
ATOM 731 O O . ILE A 1 88 ? 2.480 5.857 2.291 1.00 85.44 88 ILE A O 1
ATOM 735 N N . ILE A 1 89 ? 3.140 4.408 3.882 1.00 84.06 89 ILE A N 1
ATOM 736 C CA . ILE A 1 89 ? 2.968 5.336 5.018 1.00 84.06 89 ILE A CA 1
ATOM 737 C C . ILE A 1 89 ? 3.850 6.587 4.866 1.00 84.06 89 ILE A C 1
ATOM 739 O O . ILE A 1 89 ? 3.441 7.699 5.197 1.00 84.06 89 ILE A O 1
ATOM 743 N N . LYS A 1 90 ? 5.083 6.433 4.368 1.00 84.88 90 LYS A N 1
ATOM 744 C CA . LYS A 1 90 ? 5.986 7.572 4.146 1.00 84.88 90 LYS A CA 1
ATOM 745 C C . LYS A 1 90 ? 5.468 8.510 3.053 1.00 84.88 90 LYS A C 1
ATOM 747 O O . LYS A 1 90 ? 5.589 9.719 3.190 1.00 84.88 90 LYS A O 1
ATOM 752 N N . ILE A 1 91 ? 4.929 7.969 1.963 1.00 85.12 91 ILE A N 1
ATOM 753 C CA . ILE A 1 91 ? 4.366 8.783 0.878 1.00 85.12 91 ILE A CA 1
ATOM 754 C C . ILE A 1 91 ? 3.063 9.429 1.326 1.00 85.12 91 ILE A C 1
ATOM 756 O O . ILE A 1 91 ? 2.860 10.608 1.052 1.00 85.12 91 ILE A O 1
ATOM 760 N N . SER A 1 92 ? 2.215 8.697 2.057 1.00 82.31 92 SER A N 1
ATOM 761 C CA . SER A 1 92 ? 1.006 9.286 2.608 1.00 82.31 92 SER A CA 1
ATOM 762 C C . SER A 1 92 ? 1.384 10.478 3.480 1.00 82.31 92 SER A C 1
ATOM 764 O O . SER A 1 92 ? 0.954 11.581 3.168 1.00 82.31 92 SER A O 1
ATOM 766 N N . SER A 1 93 ? 2.250 10.328 4.492 1.00 82.50 93 SER A N 1
ATOM 767 C CA . SER A 1 93 ? 2.613 11.430 5.405 1.00 82.50 93 SER A CA 1
ATOM 768 C C . SER A 1 93 ? 3.131 12.692 4.702 1.00 82.50 93 SER A C 1
ATOM 770 O O . SER A 1 93 ? 2.864 13.794 5.179 1.00 82.50 93 SER A O 1
ATOM 772 N N . LEU A 1 94 ? 3.795 12.553 3.551 1.00 82.69 94 LEU A N 1
ATOM 773 C CA . LEU A 1 94 ? 4.181 13.679 2.697 1.00 82.69 94 LEU A CA 1
ATOM 774 C C . LEU A 1 94 ? 2.976 14.371 2.042 1.00 82.69 94 LEU A C 1
ATOM 776 O O . LEU A 1 94 ? 2.916 15.596 2.060 1.00 82.69 94 LEU A O 1
ATOM 780 N N . LEU A 1 95 ? 1.994 13.621 1.532 1.00 82.19 95 LEU A N 1
ATOM 781 C CA . LEU A 1 95 ? 0.761 14.192 0.968 1.00 82.19 95 LEU A CA 1
ATOM 782 C C . LEU A 1 95 ? -0.035 14.986 1.996 1.00 82.19 95 LEU A C 1
ATOM 784 O O . LEU A 1 95 ? -0.499 16.069 1.675 1.00 82.19 95 LEU A O 1
ATOM 788 N N . LYS A 1 96 ? -0.165 14.486 3.232 1.00 79.88 96 LYS A N 1
ATOM 789 C CA . LYS A 1 96 ? -0.879 15.226 4.287 1.00 79.88 96 LYS A CA 1
ATOM 790 C C . LYS A 1 96 ? -0.200 16.546 4.621 1.00 79.88 96 LYS A C 1
ATOM 792 O O . LYS A 1 96 ? -0.878 17.482 5.006 1.00 79.88 96 LYS A O 1
ATOM 797 N N . ARG A 1 97 ? 1.129 16.625 4.503 1.00 79.19 97 ARG A N 1
ATOM 798 C CA . ARG A 1 97 ? 1.839 17.902 4.650 1.00 79.19 97 ARG A CA 1
ATOM 799 C C . ARG A 1 97 ? 1.544 18.821 3.472 1.00 79.19 97 ARG A C 1
ATOM 801 O O . ARG A 1 97 ? 1.249 19.979 3.704 1.00 79.19 97 ARG A O 1
ATOM 808 N N . ALA A 1 98 ? 1.580 18.297 2.247 1.00 78.06 98 ALA A N 1
ATOM 809 C CA . ALA A 1 98 ? 1.280 19.069 1.045 1.00 78.06 98 ALA A CA 1
ATOM 810 C C . ALA A 1 98 ? -0.159 19.618 1.035 1.00 78.06 98 ALA A C 1
ATOM 812 O O . ALA A 1 98 ? -0.355 20.770 0.683 1.00 78.06 98 ALA A O 1
ATOM 813 N N . SER A 1 99 ? -1.144 18.837 1.488 1.00 72.06 99 SER A N 1
ATOM 814 C CA . SER A 1 99 ? -2.553 19.252 1.541 1.00 72.06 99 SER A CA 1
ATOM 815 C C . SER A 1 99 ? -2.892 20.221 2.679 1.00 72.06 99 SER A C 1
ATOM 817 O O . SER A 1 99 ? -4.027 20.657 2.763 1.00 72.06 99 SER A O 1
ATOM 819 N N . ASN A 1 100 ? -1.969 20.472 3.612 1.00 67.31 100 ASN A N 1
ATOM 820 C CA . ASN A 1 100 ? -2.171 21.372 4.758 1.00 67.31 100 ASN A CA 1
ATOM 821 C C . ASN A 1 100 ? -1.478 22.732 4.548 1.00 67.31 100 ASN A C 1
ATOM 823 O O . ASN A 1 100 ? -1.367 23.511 5.490 1.00 67.31 100 ASN A O 1
ATOM 827 N N . ILE A 1 101 ? -0.902 22.938 3.359 1.00 57.62 101 ILE A N 1
ATOM 828 C CA . ILE A 1 101 ? -0.214 24.164 2.931 1.00 57.62 101 ILE A CA 1
ATOM 829 C C . ILE A 1 101 ? -1.131 25.007 2.015 1.00 57.62 101 ILE A C 1
ATOM 831 O O . ILE A 1 101 ? -0.792 26.148 1.713 1.00 57.62 101 ILE A O 1
ATOM 835 N N . GLU A 1 102 ? -2.289 24.469 1.615 1.00 42.97 102 GLU A N 1
ATOM 836 C CA . GLU A 1 102 ? -3.379 25.203 0.950 1.00 42.97 102 GLU A CA 1
ATOM 837 C C . GLU A 1 102 ? -4.362 25.804 1.961 1.00 42.97 102 GLU A C 1
ATOM 839 O O . GLU A 1 102 ? -4.604 25.156 3.009 1.00 42.97 102 GLU A O 1
#

pLDDT: mean 71.74, std 12.4, range [42.97, 88.0]

Radius of gyration: 21.96 Å; chains: 1; bounding box: 42×65×36 Å

Organism: NCBI:txid2727402